Protein AF-A0A1C3NW44-F1 (afdb_monomer)

Structure (mmCIF, N/CA/C/O backbone):
data_AF-A0A1C3NW44-F1
#
_entry.id   AF-A0A1C3NW44-F1
#
loop_
_atom_site.group_PDB
_atom_site.id
_atom_site.type_symbol
_atom_site.label_atom_id
_atom_site.label_alt_id
_atom_site.label_comp_id
_atom_site.label_asym_id
_atom_site.label_entity_id
_atom_site.label_seq_id
_atom_site.pdbx_PDB_ins_code
_atom_site.Cartn_x
_atom_site.Cartn_y
_atom_site.Cartn_z
_atom_site.occupancy
_atom_site.B_iso_or_equiv
_atom_site.auth_seq_id
_atom_site.auth_comp_id
_atom_site.auth_asym_id
_atom_site.auth_atom_id
_atom_site.pdbx_PDB_model_num
ATOM 1 N N . MET A 1 1 ? 0.673 13.870 11.707 1.00 57.53 1 MET A N 1
ATOM 2 C CA . MET A 1 1 ? -0.362 12.846 11.424 1.00 57.53 1 MET A CA 1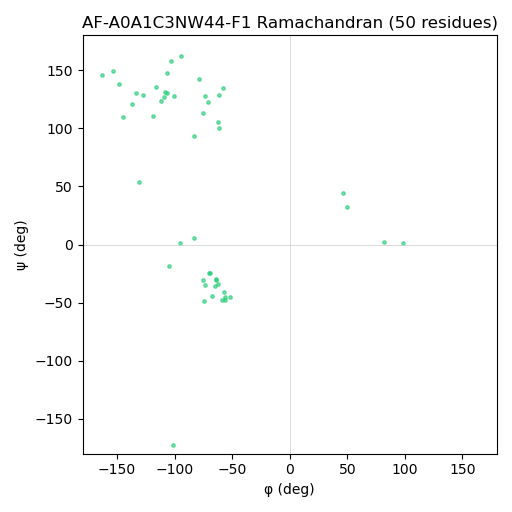
ATOM 3 C C . MET A 1 1 ? -1.410 13.455 10.504 1.00 57.53 1 MET A C 1
ATOM 5 O O . MET A 1 1 ? -1.943 14.492 10.865 1.00 57.53 1 MET A O 1
ATOM 9 N N . ASN A 1 2 ? -1.693 12.850 9.346 1.00 84.88 2 ASN A N 1
ATOM 10 C CA . ASN A 1 2 ? -2.804 13.251 8.470 1.00 84.88 2 ASN A CA 1
ATOM 11 C C . ASN A 1 2 ? -4.068 12.412 8.768 1.00 84.88 2 ASN A C 1
ATOM 13 O O . ASN A 1 2 ? -3.973 11.351 9.389 1.00 84.88 2 ASN A O 1
ATOM 17 N N . LEU A 1 3 ? -5.245 12.886 8.337 1.00 93.06 3 LEU A N 1
ATOM 18 C CA . LEU A 1 3 ? -6.549 12.234 8.557 1.00 93.06 3 LEU A CA 1
ATOM 19 C C . LEU A 1 3 ? -6.552 10.759 8.126 1.00 93.06 3 LEU A C 1
ATOM 21 O O . LEU A 1 3 ? -6.989 9.883 8.869 1.00 93.06 3 LEU A O 1
ATOM 25 N N . LEU A 1 4 ? -6.002 10.470 6.947 1.00 93.00 4 LEU A N 1
ATOM 26 C CA . LEU A 1 4 ? -5.960 9.115 6.394 1.00 93.00 4 LEU A CA 1
ATOM 27 C C . LEU A 1 4 ? -5.091 8.173 7.239 1.00 93.00 4 LEU A C 1
ATOM 29 O O . LEU A 1 4 ? -5.449 7.017 7.450 1.00 93.00 4 LEU A O 1
ATOM 33 N N . GLY A 1 5 ? -3.995 8.679 7.806 1.00 92.44 5 GLY A N 1
ATOM 34 C CA . GLY A 1 5 ? -3.185 7.945 8.772 1.00 92.44 5 GLY A CA 1
ATOM 35 C C . GLY A 1 5 ? -3.879 7.731 10.121 1.00 92.44 5 GLY A C 1
ATOM 36 O O . GLY A 1 5 ? -3.521 6.798 10.838 1.00 92.44 5 GLY A O 1
ATOM 37 N N . ALA A 1 6 ? -4.850 8.566 10.503 1.00 94.56 6 ALA A N 1
ATOM 38 C CA . ALA A 1 6 ? -5.687 8.319 11.678 1.00 94.56 6 ALA 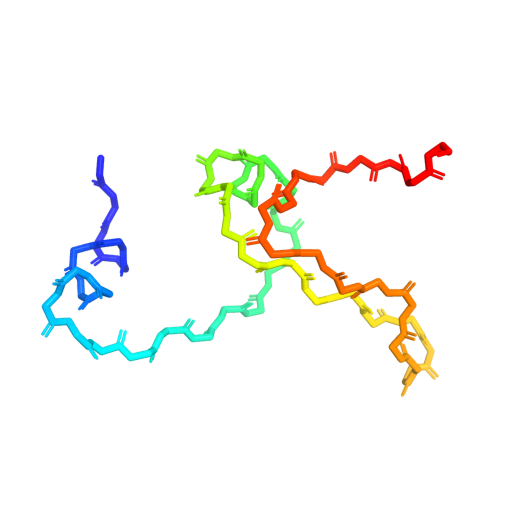A CA 1
ATOM 39 C C . ALA A 1 6 ? -6.705 7.204 11.394 1.00 94.56 6 ALA A C 1
ATOM 41 O O . ALA A 1 6 ? -6.752 6.234 12.143 1.00 94.56 6 ALA A O 1
ATOM 42 N N . ILE A 1 7 ? -7.417 7.280 10.266 1.00 95.56 7 ILE A N 1
ATOM 43 C CA . ILE A 1 7 ? -8.378 6.258 9.814 1.00 95.56 7 ILE A CA 1
ATOM 44 C C . ILE A 1 7 ? -7.712 4.882 9.713 1.00 95.56 7 ILE A C 1
ATOM 46 O O . ILE A 1 7 ? -8.206 3.897 10.261 1.00 95.56 7 ILE A O 1
ATOM 50 N N . ASN A 1 8 ? -6.535 4.818 9.086 1.00 94.69 8 ASN A N 1
ATOM 51 C CA . ASN A 1 8 ? -5.823 3.557 8.933 1.00 94.69 8 ASN A CA 1
ATOM 52 C C . ASN A 1 8 ? -5.382 2.937 10.272 1.00 94.69 8 ASN A C 1
ATOM 54 O O . ASN A 1 8 ? -5.348 1.718 10.406 1.00 94.69 8 ASN A O 1
ATOM 58 N N . ARG A 1 9 ? -5.102 3.759 11.290 1.00 94.81 9 ARG A N 1
ATOM 59 C CA . ARG A 1 9 ? -4.716 3.292 12.633 1.00 94.81 9 ARG A CA 1
ATOM 60 C C . ARG A 1 9 ? -5.867 2.643 13.398 1.00 94.81 9 ARG A C 1
ATOM 62 O O . ARG A 1 9 ? -5.611 1.821 14.266 1.00 94.81 9 ARG A O 1
ATOM 69 N N . VAL A 1 10 ? -7.110 2.989 13.064 1.00 97.19 10 VAL A N 1
ATOM 70 C CA . VAL A 1 10 ? -8.323 2.393 13.653 1.00 97.19 10 VAL A CA 1
ATOM 71 C C . VAL A 1 10 ? -8.688 1.064 12.956 1.00 97.19 10 VAL A C 1
ATOM 73 O O . VAL A 1 10 ? -9.705 0.456 13.257 1.00 97.19 10 VAL A O 1
ATOM 76 N N . GLY A 1 11 ? -7.843 0.571 12.040 1.00 96.56 11 GLY A N 1
ATOM 77 C CA . GLY A 1 11 ? -7.993 -0.742 11.398 1.00 96.56 11 GLY A CA 1
ATOM 78 C C . GLY A 1 11 ? -8.638 -0.704 10.014 1.00 96.56 11 GLY A C 1
ATOM 79 O O . GLY A 1 11 ? -8.793 -1.742 9.380 1.00 96.56 11 GLY A O 1
ATOM 80 N N . THR A 1 12 ? -8.981 0.480 9.504 1.00 97.62 12 THR A N 1
ATOM 81 C CA . THR A 1 12 ? -9.478 0.619 8.130 1.00 97.62 12 THR A CA 1
ATOM 82 C C . THR A 1 12 ? -8.331 0.454 7.129 1.00 97.62 12 THR A C 1
ATOM 84 O O . THR A 1 12 ? -7.321 1.157 7.206 1.00 97.62 12 THR A O 1
ATOM 87 N N . THR A 1 13 ? -8.479 -0.428 6.140 1.00 96.56 13 THR A N 1
ATOM 88 C CA . THR A 1 13 ? -7.550 -0.471 5.001 1.00 96.56 13 THR A CA 1
ATOM 89 C C . THR A 1 13 ? -7.775 0.758 4.126 1.00 96.56 13 THR A C 1
ATOM 91 O O . THR A 1 13 ? -8.882 0.990 3.650 1.00 96.56 13 THR A O 1
ATOM 94 N N . VAL A 1 14 ? -6.723 1.550 3.910 1.00 95.56 14 VAL A N 1
ATOM 95 C CA . VAL A 1 14 ? -6.762 2.747 3.061 1.00 95.56 14 VAL A CA 1
ATOM 96 C C . VAL A 1 14 ? -5.913 2.495 1.822 1.00 95.56 14 VAL A C 1
ATOM 98 O O . VAL A 1 14 ? -4.723 2.210 1.943 1.00 95.56 14 VAL A O 1
ATOM 101 N N . VAL A 1 15 ? -6.517 2.640 0.644 1.00 95.69 15 VAL A N 1
ATOM 102 C CA . VAL A 1 15 ? -5.819 2.663 -0.647 1.00 95.69 15 VAL A CA 1
ATOM 103 C C . VAL A 1 15 ? -5.857 4.094 -1.173 1.00 95.69 15 VAL A C 1
ATOM 105 O O . VAL A 1 15 ? -6.910 4.728 -1.170 1.00 95.69 15 VAL A O 1
ATOM 108 N N . MET A 1 16 ? -4.708 4.615 -1.597 1.00 93.69 16 MET A N 1
ATOM 109 C CA . MET A 1 16 ? -4.572 5.965 -2.142 1.00 93.69 16 MET A CA 1
ATOM 110 C C . MET A 1 16 ? -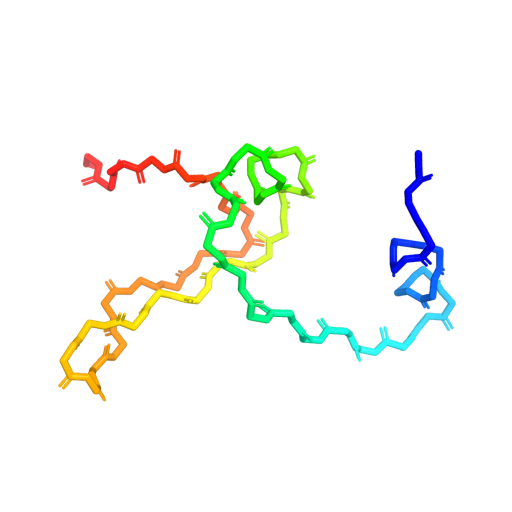3.871 5.892 -3.495 1.00 93.69 16 MET A C 1
ATOM 112 O O . MET A 1 16 ? -2.783 5.334 -3.587 1.00 93.69 16 MET A O 1
ATOM 116 N N . ALA A 1 17 ? -4.463 6.514 -4.513 1.00 94.62 17 ALA A N 1
ATOM 117 C CA . ALA A 1 17 ? -3.787 6.835 -5.764 1.00 94.62 17 ALA A CA 1
ATOM 118 C C . ALA A 1 17 ? -3.387 8.316 -5.733 1.00 94.62 17 ALA A C 1
ATOM 120 O O . ALA A 1 17 ? -4.213 9.174 -5.421 1.00 94.62 17 ALA A O 1
ATOM 121 N N . THR A 1 18 ? -2.117 8.622 -5.995 1.00 90.69 18 THR A N 1
ATOM 122 C CA . THR A 1 18 ? -1.601 9.996 -5.951 1.00 90.69 18 THR A CA 1
ATOM 123 C C . THR A 1 18 ? -0.395 10.162 -6.868 1.00 90.69 18 THR A C 1
ATOM 125 O O . THR A 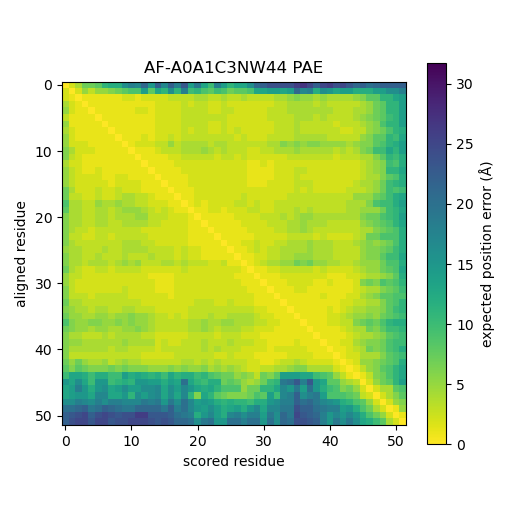1 18 ? 0.387 9.231 -7.035 1.00 90.69 18 THR A O 1
ATOM 128 N N . HIS A 1 19 ? -0.219 11.367 -7.411 1.00 90.75 19 HIS A N 1
ATOM 129 C CA . HIS A 1 19 ? 1.012 11.788 -8.090 1.00 90.75 19 HIS A CA 1
ATOM 130 C C . HIS A 1 19 ? 1.972 12.557 -7.160 1.00 90.75 19 HIS A C 1
ATOM 132 O O . HIS A 1 19 ? 3.030 13.005 -7.591 1.00 90.75 19 HIS A O 1
ATOM 138 N N . ASN A 1 20 ? 1.627 12.744 -5.880 1.00 90.12 20 ASN A N 1
ATOM 139 C CA . ASN A 1 20 ? 2.467 13.476 -4.931 1.00 90.12 20 ASN A CA 1
ATOM 140 C C . ASN A 1 20 ? 3.557 12.568 -4.330 1.00 90.12 20 ASN A C 1
ATOM 142 O O . ASN A 1 20 ? 3.334 11.921 -3.305 1.00 90.12 20 ASN A O 1
ATOM 146 N N . ALA A 1 21 ? 4.739 12.566 -4.949 1.00 86.94 21 ALA A N 1
ATOM 147 C CA . ALA A 1 21 ? 5.903 11.796 -4.503 1.00 86.94 21 ALA A CA 1
ATOM 148 C C . ALA A 1 21 ? 6.313 12.102 -3.048 1.00 86.94 21 ALA A C 1
ATOM 150 O O . ALA A 1 21 ? 6.475 11.183 -2.247 1.00 86.94 21 ALA A O 1
ATOM 151 N N . ALA A 1 22 ? 6.367 13.383 -2.665 1.00 88.12 22 ALA A N 1
ATOM 152 C CA . ALA A 1 22 ? 6.780 13.794 -1.320 1.00 88.12 22 ALA A CA 1
ATOM 153 C C . ALA A 1 22 ? 5.837 13.272 -0.219 1.00 88.12 22 ALA A C 1
ATOM 155 O O . ALA A 1 22 ? 6.271 12.934 0.888 1.00 88.12 22 ALA A O 1
ATOM 156 N N . LEU A 1 23 ? 4.534 13.172 -0.509 1.00 87.19 23 LEU A N 1
ATOM 157 C CA . LEU A 1 23 ? 3.571 12.570 0.412 1.00 87.19 23 LEU A CA 1
ATOM 158 C C . LEU A 1 23 ? 3.822 11.065 0.571 1.00 87.19 23 LEU A C 1
ATOM 160 O O . LEU A 1 23 ? 3.808 10.571 1.698 1.00 87.19 23 LEU A O 1
ATOM 164 N N . VAL A 1 24 ? 4.071 10.354 -0.533 1.00 88.19 24 VAL A N 1
ATOM 165 C CA . VAL A 1 24 ? 4.386 8.916 -0.521 1.00 88.19 24 VAL A CA 1
ATOM 166 C C . VAL A 1 24 ? 5.634 8.655 0.329 1.00 88.19 24 VAL A C 1
ATOM 168 O O . VAL A 1 24 ? 5.588 7.827 1.243 1.00 88.19 24 VAL A O 1
ATOM 171 N N . ASP A 1 25 ? 6.691 9.443 0.116 1.00 85.19 25 ASP A N 1
ATOM 172 C CA . ASP A 1 25 ? 7.938 9.399 0.891 1.00 85.19 25 ASP A CA 1
ATOM 173 C C . ASP A 1 25 ? 7.738 9.615 2.386 1.00 85.19 25 ASP A C 1
ATOM 175 O O . ASP A 1 25 ? 8.355 8.946 3.218 1.00 85.19 25 ASP A O 1
ATOM 179 N N . THR A 1 26 ? 6.864 10.555 2.741 1.00 87.12 26 THR A N 1
ATOM 180 C CA . THR A 1 26 ? 6.587 10.889 4.139 1.00 87.12 26 THR A CA 1
ATOM 181 C C . THR A 1 26 ? 5.758 9.799 4.820 1.00 87.12 26 THR A C 1
ATOM 183 O O . THR A 1 26 ? 5.937 9.534 6.009 1.00 87.12 26 THR A O 1
ATOM 186 N N . MET A 1 27 ? 4.836 9.157 4.094 1.00 86.62 27 MET A N 1
ATOM 187 C CA . MET A 1 27 ? 3.955 8.132 4.662 1.00 86.62 27 MET A CA 1
ATOM 188 C C . MET A 1 27 ? 4.671 6.796 4.897 1.00 86.62 27 MET A C 1
ATOM 190 O O . MET A 1 27 ? 4.288 6.090 5.833 1.00 86.62 27 MET A O 1
ATOM 194 N N . ARG A 1 28 ? 5.690 6.453 4.088 1.00 85.94 28 ARG A N 1
ATOM 195 C CA . ARG A 1 28 ? 6.482 5.207 4.194 1.00 85.94 28 ARG A CA 1
ATOM 196 C C . ARG A 1 28 ? 5.618 3.950 4.374 1.00 85.94 28 ARG A C 1
ATOM 198 O O . ARG A 1 28 ? 5.869 3.117 5.246 1.00 85.94 28 ARG A O 1
ATOM 205 N N . ARG A 1 29 ? 4.536 3.850 3.598 1.00 90.44 29 ARG A N 1
ATOM 206 C CA . ARG A 1 29 ? 3.635 2.682 3.565 1.00 90.44 29 ARG A CA 1
ATOM 207 C C . ARG A 1 29 ? 3.941 1.831 2.332 1.00 90.44 29 ARG A C 1
ATOM 209 O O . ARG A 1 29 ? 4.915 2.085 1.626 1.00 90.44 29 ARG A O 1
ATOM 216 N N . ARG A 1 30 ? 3.109 0.818 2.074 1.00 93.56 30 ARG A N 1
ATOM 217 C CA . ARG A 1 30 ? 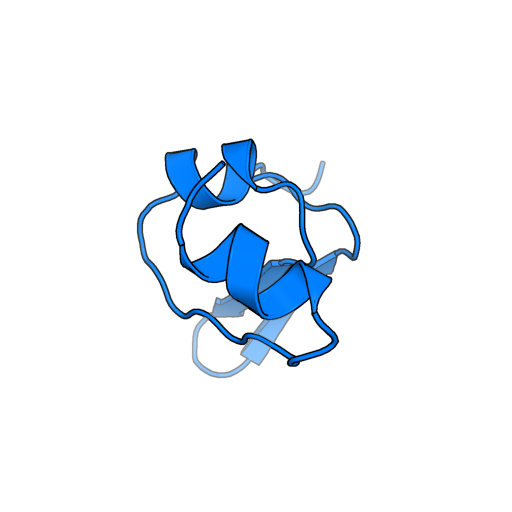3.231 0.017 0.859 1.00 93.56 30 ARG A CA 1
ATOM 218 C C . ARG A 1 30 ? 3.040 0.903 -0.371 1.00 93.56 30 ARG A C 1
ATOM 220 O O . ARG A 1 30 ? 2.045 1.619 -0.447 1.00 93.56 30 ARG A O 1
ATOM 227 N N . VAL A 1 31 ? 3.972 0.835 -1.313 1.00 93.62 31 VAL A N 1
ATOM 228 C CA . VAL A 1 31 ? 3.890 1.518 -2.607 1.00 93.62 31 VAL A CA 1
ATOM 229 C C . VAL A 1 31 ? 3.657 0.473 -3.681 1.00 93.62 31 VAL A C 1
ATOM 231 O O . VAL A 1 31 ? 4.405 -0.499 -3.762 1.00 93.62 31 VAL A O 1
ATOM 234 N N . VAL A 1 32 ? 2.615 0.693 -4.476 1.00 93.69 32 VAL A N 1
ATOM 235 C CA . VAL A 1 32 ? 2.243 -0.115 -5.637 1.00 93.69 32 VAL A CA 1
ATOM 236 C C . VAL A 1 32 ? 2.318 0.816 -6.841 1.00 93.69 32 VAL A C 1
ATOM 238 O O . VAL A 1 32 ? 1.532 1.758 -6.934 1.00 93.69 32 VAL A O 1
ATOM 241 N N . GLU A 1 33 ? 3.295 0.599 -7.715 1.00 93.56 33 GLU A N 1
ATOM 242 C CA . GLU A 1 33 ? 3.540 1.434 -8.892 1.00 93.56 33 GLU A CA 1
ATOM 243 C C . GLU A 1 33 ? 3.096 0.699 -10.151 1.00 93.56 33 GLU A C 1
ATOM 245 O O . GLU A 1 33 ? 3.438 -0.470 -10.361 1.00 93.56 33 GLU A O 1
ATOM 250 N N . LEU A 1 34 ? 2.316 1.399 -10.971 1.00 93.44 34 LEU A N 1
ATOM 251 C CA . LEU A 1 34 ? 1.806 0.897 -12.235 1.00 93.44 34 LEU A CA 1
ATOM 252 C C . LEU A 1 34 ? 2.380 1.728 -13.377 1.00 93.44 34 LEU A C 1
ATOM 254 O O . LEU A 1 34 ? 2.339 2.956 -13.328 1.00 93.44 34 LEU A O 1
ATOM 258 N N . GLU A 1 35 ? 2.821 1.056 -14.430 1.00 93.88 35 GLU A N 1
ATOM 259 C CA . GLU A 1 35 ? 3.263 1.6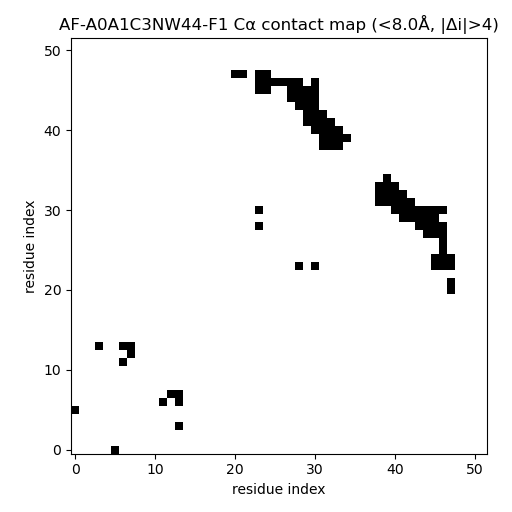84 -15.669 1.00 93.88 35 GLU A CA 1
ATOM 260 C C . GLU A 1 35 ? 2.631 0.945 -16.849 1.00 93.88 35 GLU A C 1
ATOM 262 O O . GLU A 1 35 ? 2.644 -0.284 -16.893 1.00 93.88 35 GLU A O 1
ATOM 267 N N . HIS A 1 36 ? 2.015 1.675 -17.784 1.00 95.94 36 HIS A N 1
ATOM 268 C CA . HIS A 1 36 ? 1.359 1.095 -18.968 1.00 95.94 36 HIS A CA 1
ATOM 269 C C . HIS A 1 36 ? 0.382 -0.069 -18.664 1.00 95.94 36 HIS A C 1
ATOM 271 O O . HIS A 1 36 ? 0.224 -0.990 -19.460 1.00 95.94 36 HIS A O 1
ATOM 277 N N . GLY A 1 37 ? -0.289 -0.036 -17.506 1.00 95.25 37 GLY A N 1
ATOM 278 C CA . GLY A 1 37 ? -1.232 -1.079 -17.076 1.00 95.25 37 GLY A CA 1
ATOM 279 C C . GLY A 1 37 ? -0.590 -2.313 -16.428 1.00 95.25 37 GLY A C 1
ATOM 280 O O . GLY A 1 37 ? -1.313 -3.233 -16.051 1.00 95.25 37 GLY A O 1
ATOM 281 N N . ALA A 1 38 ? 0.733 -2.333 -16.255 1.00 96.31 38 ALA A N 1
ATOM 282 C CA . ALA A 1 38 ? 1.469 -3.394 -15.577 1.00 96.31 38 ALA A CA 1
ATOM 283 C C . ALA A 1 38 ? 1.966 -2.944 -14.195 1.00 96.31 38 ALA A C 1
ATOM 285 O O . ALA A 1 38 ? 2.305 -1.779 -13.991 1.00 96.31 38 ALA A O 1
ATOM 286 N N . LEU A 1 39 ? 2.033 -3.880 -13.244 1.00 94.56 39 LEU A N 1
ATOM 287 C CA . LEU A 1 39 ? 2.667 -3.665 -11.942 1.00 94.56 39 LEU A CA 1
ATOM 288 C C . LEU A 1 39 ? 4.186 -3.697 -12.102 1.00 94.56 39 LEU A C 1
ATOM 290 O O . LEU A 1 39 ? 4.749 -4.753 -12.382 1.00 94.56 39 LEU A O 1
ATOM 294 N N . VAL A 1 40 ? 4.837 -2.556 -11.886 1.00 94.75 40 VAL A N 1
ATOM 295 C CA . VAL A 1 40 ? 6.298 -2.425 -12.006 1.00 94.75 40 VAL A CA 1
ATOM 296 C C . VAL A 1 40 ? 6.997 -2.345 -10.652 1.00 94.75 40 VAL A C 1
ATOM 298 O O . VAL A 1 40 ? 8.191 -2.622 -10.559 1.00 94.75 40 VAL A O 1
ATOM 301 N N . ARG A 1 41 ? 6.266 -2.018 -9.576 1.00 89.94 41 ARG A N 1
ATOM 302 C CA . ARG A 1 41 ? 6.831 -1.957 -8.222 1.00 89.94 41 ARG A CA 1
ATOM 303 C C . ARG A 1 41 ? 5.821 -2.324 -7.150 1.00 89.94 41 ARG A C 1
ATOM 305 O O . ARG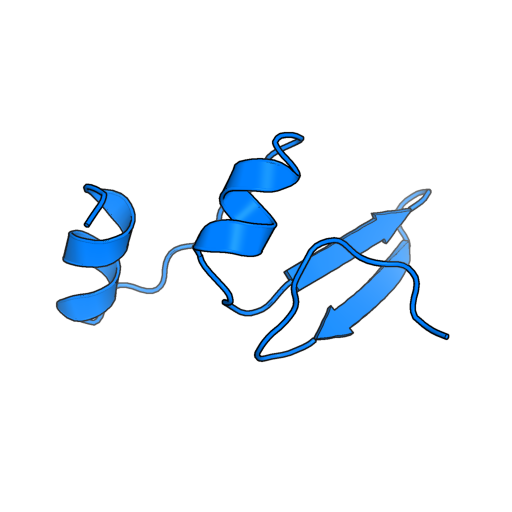 A 1 41 ? 4.686 -1.857 -7.173 1.00 89.94 41 ARG A O 1
ATOM 312 N N . ASP A 1 42 ? 6.275 -3.096 -6.169 1.00 93.12 42 ASP A N 1
ATOM 313 C CA . ASP A 1 42 ? 5.517 -3.426 -4.966 1.00 93.12 42 ASP A CA 1
ATOM 314 C C . ASP A 1 42 ? 6.460 -3.518 -3.762 1.00 93.12 42 ASP A C 1
ATOM 316 O O . ASP A 1 42 ? 7.304 -4.409 -3.676 1.00 93.12 42 ASP A O 1
ATOM 320 N N . GLN A 1 43 ? 6.370 -2.553 -2.849 1.00 89.31 43 GLN A N 1
ATOM 321 C CA . GLN A 1 43 ? 7.294 -2.426 -1.719 1.00 89.31 43 GLN A CA 1
ATOM 322 C C . GLN A 1 43 ? 6.537 -2.106 -0.439 1.00 89.31 43 GLN A C 1
ATOM 324 O O . GLN A 1 43 ? 5.909 -1.058 -0.360 1.00 89.31 43 GLN A O 1
ATOM 329 N N . ALA A 1 44 ? 6.643 -2.955 0.589 1.00 83.25 44 ALA A N 1
ATOM 330 C CA . ALA A 1 44 ? 5.877 -2.838 1.839 1.00 83.25 44 ALA A CA 1
ATOM 331 C C . ALA A 1 44 ? 6.178 -1.575 2.680 1.00 83.25 44 ALA A C 1
ATOM 333 O O . ALA A 1 44 ? 5.284 -1.073 3.362 1.00 83.25 44 ALA A O 1
ATOM 334 N N . CYS A 1 45 ? 7.400 -1.044 2.601 1.00 78.06 45 CYS A N 1
ATOM 335 C CA . CYS A 1 45 ? 7.842 0.188 3.269 1.00 78.06 45 CYS A CA 1
ATOM 336 C C . CYS A 1 45 ? 8.561 1.100 2.261 1.00 78.06 45 CYS A C 1
ATOM 338 O O . CYS A 1 45 ? 9.724 1.451 2.450 1.00 78.06 45 CYS A O 1
ATOM 340 N N . GLY A 1 46 ? 7.901 1.408 1.144 1.00 61.97 46 GLY A N 1
ATOM 341 C CA . GLY A 1 46 ? 8.500 2.180 0.058 1.00 61.97 46 GLY A CA 1
ATOM 342 C C . GLY A 1 46 ? 8.539 3.684 0.347 1.00 61.97 46 GLY A C 1
ATOM 343 O O . GLY A 1 46 ? 7.597 4.240 0.910 1.00 61.97 46 GLY A O 1
ATOM 344 N N . GLY A 1 47 ? 9.622 4.339 -0.073 1.00 61.41 47 GLY A N 1
ATOM 345 C CA . GLY A 1 47 ? 9.633 5.759 -0.444 1.00 61.41 47 GLY A CA 1
ATOM 346 C C . GLY A 1 47 ? 9.653 5.882 -1.970 1.00 61.41 47 GLY A C 1
ATOM 347 O O . GLY A 1 47 ? 10.016 4.930 -2.655 1.00 61.41 47 GLY A O 1
ATOM 348 N N . TYR A 1 48 ? 9.235 7.006 -2.532 1.00 57.94 48 TYR A N 1
ATOM 349 C CA . TYR A 1 48 ? 9.471 7.355 -3.925 1.00 57.94 48 TYR A CA 1
ATOM 350 C C . TYR A 1 48 ? 10.988 7.448 -4.186 1.00 57.94 48 TYR A C 1
ATOM 352 O O . TYR A 1 48 ? 11.660 8.413 -3.844 1.00 57.94 48 TYR A O 1
ATOM 360 N N . GLY A 1 49 ? 11.553 6.400 -4.775 1.00 59.81 49 GLY A N 1
ATOM 361 C CA . GLY A 1 49 ? 12.952 6.341 -5.177 1.00 59.81 49 GLY A CA 1
ATOM 362 C C . GLY A 1 49 ? 13.139 5.203 -6.176 1.00 59.81 49 GLY A C 1
ATOM 363 O O . GLY A 1 49 ? 12.414 4.205 -6.073 1.00 59.81 49 GLY A O 1
ATOM 364 N N . PRO A 1 50 ? 14.048 5.343 -7.158 1.00 46.03 50 PRO A N 1
ATOM 365 C CA . PRO A 1 50 ? 14.343 4.257 -8.078 1.00 46.03 50 PRO A CA 1
ATOM 366 C C . PRO A 1 50 ? 14.810 3.048 -7.266 1.00 46.03 50 PRO A C 1
ATOM 368 O O . PRO A 1 50 ? 15.603 3.186 -6.332 1.00 46.03 50 PRO A O 1
ATOM 371 N N . ALA A 1 51 ? 14.288 1.870 -7.600 1.00 51.19 51 ALA A N 1
ATOM 372 C CA . ALA A 1 51 ? 14.914 0.630 -7.177 1.0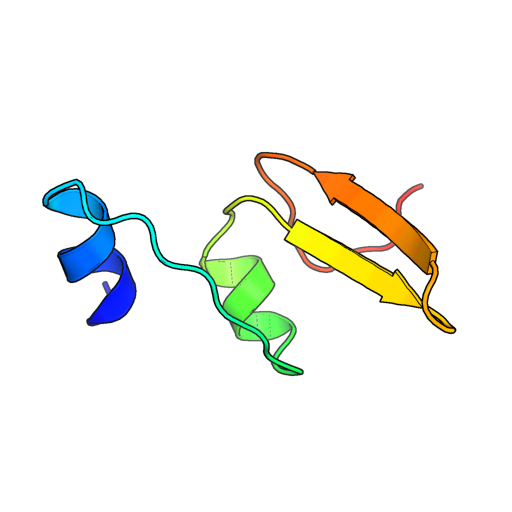0 51.19 51 ALA A CA 1
ATOM 373 C C . ALA A 1 51 ? 16.314 0.612 -7.813 1.00 51.19 51 ALA A C 1
ATOM 375 O O . ALA A 1 51 ? 16.423 0.488 -9.031 1.00 51.19 51 ALA A O 1
ATOM 376 N N . LEU A 1 52 ? 17.349 0.860 -7.008 1.00 45.53 52 LEU A N 1
ATOM 377 C CA . LEU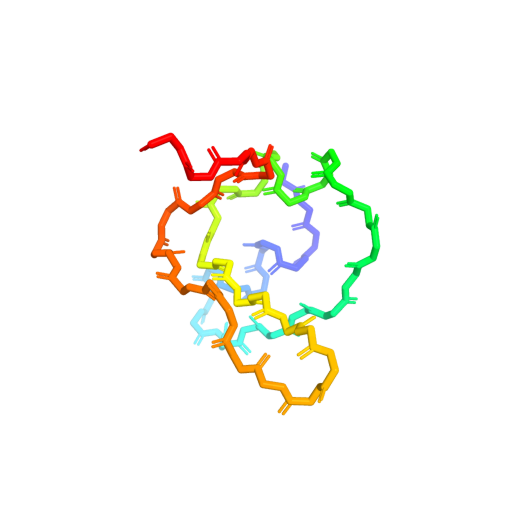 A 1 52 ? 18.725 0.525 -7.369 1.00 45.53 52 LEU A CA 1
ATOM 378 C C . LEU A 1 52 ? 18.931 -0.977 -7.179 1.00 45.53 52 LEU A C 1
ATOM 380 O O . LEU A 1 52 ? 18.436 -1.498 -6.151 1.00 45.53 52 LEU A O 1
#

pLDDT: mean 86.18, std 14.01, range [45.53, 97.62]

Nearest PDB structures (foldseek):
  8idc-assembly1_A  TM=8.717E-01  e=7.143E-03  Mycobacterium tuberculosis
  8xt2-assembly1_SE  TM=2.927E-01  e=9.994E+00  Homo sapiens

Secondary structure (DSSP, 8-state):
--HHHHHHHTT---------HHHHHHH---EEEEETTEEEEEETT--S----

Mean predicted aligned error: 5.34 Å

Organism: NCBI:txid1839754

Foldseek 3Di:
DDPVVVVVVVPDDDDDDDPDQVVQQVVQAWDFDDDPNDTPDTDGRDHPDDDD

Radius of gyration: 11.75 Å; Cα contacts (8 Å, |Δi|>4): 50; chains: 1; bounding box: 28×18×33 Å

Solvent-accessible surface area (backbone atoms only — not comparable to full-atom values): 3488 Å² total; per-residue (Å²): 137,54,70,68,63,54,51,38,72,77,69,46,90,79,86,82,90,79,89,56,50,70,58,45,42,71,64,44,41,66,41,78,41,72,54,99,90,40,82,77,42,80,34,75,67,25,54,75,66,82,88,124

Sequence (52 aa):
MNLLGAINRVGTTVVMATHNAALVDTMRRRVVELEHGALVRDQACGGYGPAL